Protein AF-A0A969INJ5-F1 (afdb_monomer)

Structure (mmCIF, N/CA/C/O backbone):
data_AF-A0A969INJ5-F1
#
_entry.id   AF-A0A969INJ5-F1
#
loop_
_atom_site.group_PDB
_atom_site.id
_atom_site.type_symbol
_atom_site.label_atom_id
_atom_site.label_alt_id
_atom_site.label_comp_id
_atom_site.label_asym_id
_atom_site.label_entity_id
_atom_site.label_seq_id
_atom_site.pdbx_PDB_ins_code
_atom_site.Cartn_x
_atom_site.Cartn_y
_atom_site.Cartn_z
_atom_site.occupancy
_atom_site.B_iso_or_equiv
_atom_site.auth_seq_id
_atom_site.auth_comp_id
_atom_site.auth_asym_id
_atom_site.auth_atom_id
_atom_site.pdbx_PDB_model_num
ATOM 1 N N . MET A 1 1 ? 16.357 8.071 -18.087 1.00 62.59 1 MET A N 1
ATOM 2 C CA . MET A 1 1 ? 16.286 7.762 -16.648 1.00 62.59 1 MET A CA 1
ATOM 3 C C . MET A 1 1 ? 17.718 7.579 -16.197 1.00 62.59 1 MET A C 1
ATOM 5 O O . MET A 1 1 ? 18.411 6.786 -16.820 1.00 62.59 1 MET A O 1
ATOM 9 N N . ASP A 1 2 ? 18.199 8.395 -15.266 1.00 72.38 2 ASP A N 1
ATOM 10 C CA . ASP A 1 2 ? 19.567 8.291 -14.746 1.00 72.38 2 ASP A CA 1
ATOM 11 C C . ASP A 1 2 ? 19.551 7.709 -13.320 1.00 72.38 2 ASP A C 1
ATOM 13 O O . ASP A 1 2 ? 18.485 7.563 -12.711 1.00 72.38 2 ASP A O 1
ATOM 17 N N . VAL A 1 3 ? 20.727 7.379 -12.783 1.00 74.56 3 VAL A N 1
ATOM 18 C CA . VAL A 1 3 ? 20.877 6.766 -11.450 1.00 74.56 3 VAL A CA 1
ATOM 19 C C . VAL A 1 3 ? 20.280 7.650 -10.344 1.00 74.56 3 VAL A C 1
ATOM 21 O O . VAL A 1 3 ? 19.688 7.147 -9.390 1.00 74.56 3 VAL A O 1
ATOM 24 N N . SER A 1 4 ? 20.347 8.972 -10.507 1.00 77.75 4 SER A N 1
ATOM 25 C CA . SER A 1 4 ? 19.752 9.957 -9.598 1.00 77.75 4 SER A CA 1
ATOM 26 C C . SER A 1 4 ? 18.228 9.810 -9.513 1.00 77.75 4 SER A C 1
ATOM 28 O O . SER A 1 4 ? 17.653 9.820 -8.424 1.00 77.75 4 SER A O 1
ATOM 30 N N . SER A 1 5 ? 17.566 9.627 -10.661 1.00 82.19 5 SER A N 1
ATOM 31 C CA . SER A 1 5 ? 16.111 9.424 -10.734 1.00 82.19 5 SER A CA 1
ATOM 32 C C . SER A 1 5 ? 15.647 8.072 -10.175 1.00 82.19 5 SER A C 1
ATOM 34 O O . SER A 1 5 ? 14.541 7.967 -9.649 1.00 82.19 5 SER A O 1
ATOM 36 N N . LEU A 1 6 ? 16.501 7.045 -10.231 1.00 82.31 6 LEU A N 1
ATOM 37 C CA . LEU A 1 6 ? 16.249 5.748 -9.596 1.00 82.31 6 LEU A CA 1
ATOM 38 C C . LEU A 1 6 ? 16.314 5.866 -8.065 1.00 82.31 6 LEU A C 1
ATOM 40 O O . LEU A 1 6 ? 15.438 5.360 -7.361 1.00 82.31 6 LEU A O 1
ATOM 44 N N . GLY A 1 7 ? 17.295 6.612 -7.546 1.00 84.88 7 GLY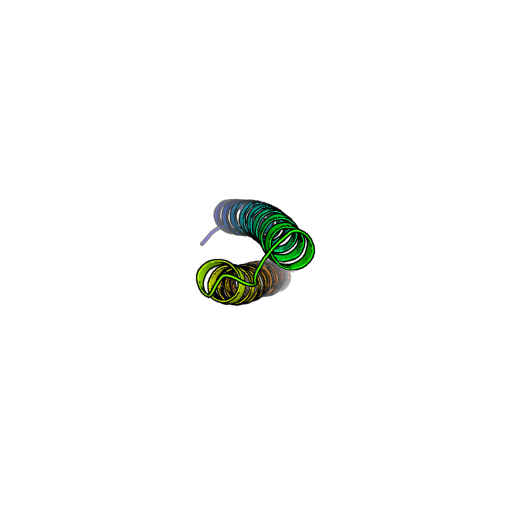 A N 1
ATOM 45 C CA . GLY A 1 7 ? 17.421 6.889 -6.113 1.00 84.88 7 GLY A CA 1
ATOM 46 C C . GLY A 1 7 ? 16.218 7.639 -5.527 1.00 84.88 7 GLY A C 1
ATOM 47 O O . GLY A 1 7 ? 15.728 7.278 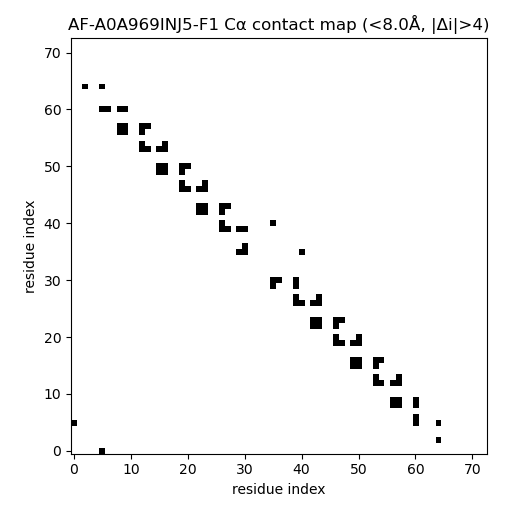-4.457 1.00 84.88 7 GLY A O 1
ATOM 48 N N . SER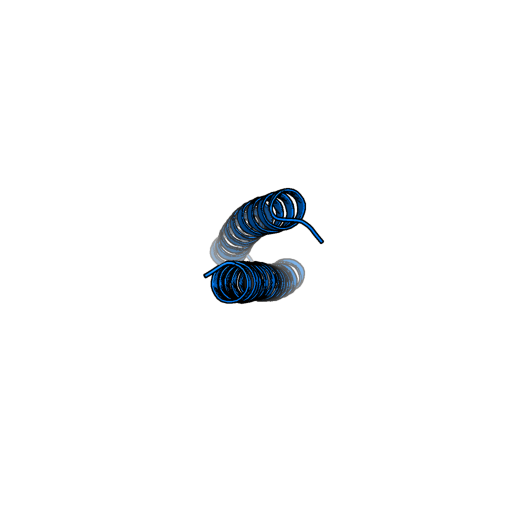 A 1 8 ? 15.682 8.638 -6.237 1.00 90.44 8 SER A N 1
ATOM 49 C CA . SER A 1 8 ? 14.499 9.383 -5.775 1.00 90.44 8 SER A CA 1
ATOM 50 C C . SER A 1 8 ? 13.212 8.547 -5.799 1.00 90.44 8 SER A C 1
ATOM 52 O O . SER A 1 8 ? 12.370 8.688 -4.905 1.00 90.44 8 SER A O 1
ATOM 54 N N . ALA A 1 9 ? 13.074 7.635 -6.766 1.00 90.19 9 ALA A N 1
ATOM 55 C CA . ALA A 1 9 ? 11.972 6.678 -6.818 1.00 90.19 9 ALA A CA 1
ATOM 56 C C . ALA A 1 9 ? 12.036 5.672 -5.657 1.00 90.19 9 ALA A C 1
ATOM 58 O O . ALA A 1 9 ? 11.021 5.429 -5.004 1.00 90.19 9 ALA A O 1
ATOM 59 N N . ALA A 1 10 ? 13.226 5.141 -5.346 1.00 91.44 10 ALA A N 1
ATOM 60 C CA . ALA A 1 10 ? 13.419 4.263 -4.191 1.00 91.44 10 ALA A CA 1
ATOM 61 C C . ALA A 1 10 ? 13.098 4.970 -2.868 1.00 91.44 10 ALA A C 1
ATOM 63 O O . ALA A 1 10 ? 12.378 4.420 -2.037 1.00 91.44 10 ALA A O 1
ATOM 64 N N . GLN A 1 11 ? 13.572 6.205 -2.691 1.00 94.06 11 GLN A N 1
ATOM 65 C CA . GLN A 1 11 ? 13.289 6.994 -1.492 1.00 94.06 11 GLN A CA 1
ATOM 66 C C . GLN A 1 11 ? 11.784 7.236 -1.313 1.00 94.06 11 GLN A C 1
ATOM 68 O O . GLN A 1 11 ? 11.238 7.005 -0.234 1.00 94.06 11 GLN A O 1
ATOM 73 N N . SER A 1 12 ? 11.101 7.632 -2.390 1.00 94.44 12 SER A N 1
ATOM 74 C CA . SER A 1 12 ? 9.649 7.847 -2.376 1.00 94.44 12 SER A CA 1
ATOM 75 C C . SER A 1 12 ? 8.891 6.561 -2.035 1.00 94.44 12 SER A C 1
ATOM 77 O O . SER A 1 12 ? 7.933 6.592 -1.263 1.00 94.44 12 SER A O 1
ATOM 79 N N . ALA A 1 13 ? 9.347 5.420 -2.559 1.00 93.62 13 ALA A N 1
ATOM 80 C CA . ALA A 1 13 ? 8.760 4.124 -2.249 1.00 93.62 13 ALA A CA 1
ATOM 81 C C . ALA A 1 13 ? 8.960 3.730 -0.775 1.00 93.62 13 ALA A C 1
ATOM 83 O O . ALA A 1 13 ? 8.020 3.262 -0.137 1.00 93.62 13 ALA A O 1
ATOM 84 N N . ILE A 1 14 ? 10.143 3.973 -0.198 1.00 95.69 14 ILE A N 1
ATOM 85 C CA . ILE A 1 14 ? 10.417 3.729 1.230 1.00 95.69 14 ILE A CA 1
ATOM 86 C C . ILE A 1 14 ? 9.501 4.578 2.119 1.00 95.69 14 ILE A C 1
ATOM 88 O O . ILE A 1 14 ? 8.951 4.079 3.101 1.00 95.69 14 ILE A O 1
ATOM 92 N N . GLU A 1 15 ? 9.302 5.852 1.783 1.00 96.00 15 GLU A N 1
ATOM 93 C CA . GLU A 1 15 ? 8.359 6.715 2.502 1.00 96.00 15 GLU A CA 1
ATOM 94 C C . GLU A 1 15 ? 6.913 6.225 2.369 1.00 96.00 15 GLU A C 1
ATOM 96 O O . GLU A 1 15 ? 6.164 6.233 3.348 1.00 96.00 15 GLU A O 1
ATOM 101 N N . GLY A 1 16 ? 6.529 5.746 1.184 1.00 93.94 16 GLY A N 1
ATOM 102 C CA . GLY A 1 16 ? 5.231 5.121 0.951 1.00 93.94 16 GLY A CA 1
ATOM 103 C C . GLY A 1 16 ? 5.003 3.874 1.811 1.00 93.94 16 GLY A C 1
ATOM 1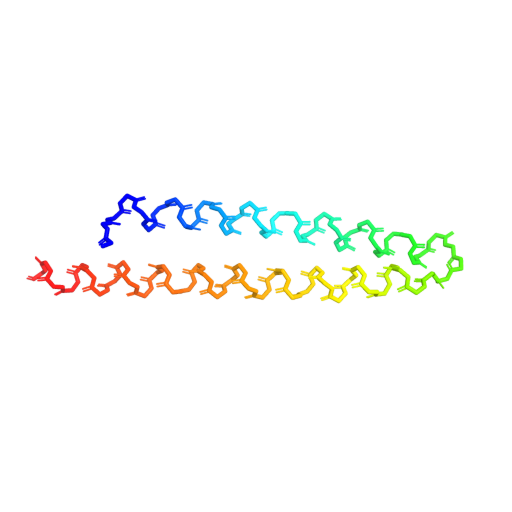04 O O . GLY A 1 16 ? 3.925 3.729 2.387 1.00 93.94 16 GLY A O 1
ATOM 105 N N . LEU A 1 17 ? 6.023 3.022 1.975 1.00 95.81 17 LEU A N 1
ATOM 106 C CA . LEU A 1 17 ? 5.957 1.846 2.853 1.00 95.81 17 LEU A CA 1
ATOM 107 C C . LEU A 1 17 ? 5.728 2.231 4.317 1.00 95.81 17 LEU A C 1
ATOM 109 O O . LEU A 1 17 ? 4.862 1.645 4.960 1.00 95.81 17 LEU A O 1
ATOM 113 N N . LYS A 1 18 ? 6.441 3.245 4.823 1.00 95.88 18 LYS A N 1
ATOM 114 C CA . LYS A 1 18 ? 6.258 3.736 6.201 1.00 95.88 18 LYS A CA 1
ATOM 115 C C . LYS A 1 18 ? 4.841 4.254 6.440 1.00 95.88 18 LYS A C 1
ATOM 117 O O . LYS A 1 18 ? 4.222 3.929 7.445 1.00 95.88 18 LYS A O 1
ATOM 122 N N . ARG A 1 19 ? 4.287 5.010 5.486 1.00 94.56 19 ARG A N 1
ATOM 123 C CA . ARG A 1 19 ? 2.896 5.488 5.578 1.00 94.56 19 ARG A CA 1
ATOM 124 C C . ARG A 1 19 ? 1.889 4.339 5.533 1.00 94.56 19 ARG A C 1
ATOM 126 O O . ARG A 1 19 ? 0.879 4.388 6.227 1.00 94.56 19 ARG A O 1
ATOM 133 N N . ALA A 1 20 ? 2.133 3.321 4.707 1.00 94.31 20 ALA A N 1
ATOM 134 C CA . ALA A 1 20 ? 1.279 2.137 4.644 1.00 94.31 20 ALA A CA 1
ATOM 135 C C . ALA A 1 20 ? 1.302 1.352 5.968 1.00 94.31 20 ALA A C 1
ATOM 137 O O . ALA A 1 20 ? 0.257 0.893 6.429 1.00 94.31 20 ALA A O 1
ATOM 138 N N . GLU A 1 21 ? 2.467 1.246 6.606 1.00 94.38 21 GLU A N 1
ATOM 139 C CA . GLU A 1 21 ? 2.619 0.656 7.938 1.00 94.38 21 GLU A CA 1
ATOM 140 C C . GLU A 1 21 ? 1.829 1.440 8.997 1.00 94.38 21 GLU A C 1
ATOM 142 O O . GLU A 1 21 ? 0.999 0.853 9.690 1.00 94.38 21 GLU A O 1
ATOM 147 N N . GLU A 1 22 ? 1.994 2.765 9.062 1.00 95.44 22 GLU A N 1
ATOM 148 C CA . GLU A 1 22 ? 1.246 3.625 9.993 1.00 95.44 22 GLU A CA 1
ATOM 149 C C . GLU A 1 22 ? -0.272 3.488 9.819 1.00 95.44 22 GLU A C 1
ATOM 151 O O . GLU A 1 22 ? -0.989 3.268 10.796 1.00 95.44 22 GLU A O 1
ATOM 156 N N . LYS A 1 23 ? -0.772 3.540 8.575 1.00 92.69 23 LYS A N 1
ATOM 157 C CA . LYS A 1 23 ? -2.203 3.347 8.280 1.00 92.69 23 LYS A CA 1
ATOM 158 C C . LYS A 1 23 ? -2.700 1.969 8.713 1.00 92.69 23 LYS A C 1
ATOM 160 O O . LYS A 1 23 ? -3.817 1.852 9.208 1.00 92.69 23 LYS A O 1
ATOM 165 N N . THR A 1 24 ? -1.887 0.931 8.515 1.00 93.81 24 THR A N 1
ATOM 166 C CA . THR A 1 24 ? -2.232 -0.440 8.915 1.00 93.81 24 THR A CA 1
ATOM 167 C C . THR A 1 24 ? -2.366 -0.538 10.429 1.00 93.81 24 THR A C 1
ATOM 169 O O . THR A 1 24 ? -3.355 -1.083 10.914 1.00 93.81 24 THR A O 1
ATOM 172 N N . LEU A 1 25 ? -1.404 0.017 11.173 1.00 94.12 25 LEU A N 1
ATOM 173 C CA . LEU A 1 25 ? -1.423 0.028 12.635 1.00 94.12 25 LEU A CA 1
ATOM 174 C C . LEU A 1 25 ? -2.629 0.799 13.171 1.00 94.12 25 LEU A C 1
ATOM 176 O O . LEU A 1 25 ? -3.341 0.288 14.031 1.00 94.12 25 LEU A O 1
ATOM 180 N N . GLN A 1 26 ? -2.897 1.982 12.618 1.00 92.44 26 GLN A N 1
ATOM 181 C CA . GLN A 1 26 ? -4.031 2.804 13.027 1.00 92.44 26 GLN A CA 1
ATOM 182 C C . GLN A 1 26 ? -5.368 2.098 12.772 1.00 92.44 26 GLN A C 1
ATOM 184 O O . GLN A 1 26 ? -6.197 2.004 13.673 1.00 92.44 26 GLN A O 1
ATOM 189 N N . ALA A 1 27 ? -5.569 1.545 11.573 1.00 90.38 27 ALA A N 1
ATOM 190 C CA . ALA A 1 27 ? -6.802 0.837 11.243 1.00 90.38 27 ALA A CA 1
ATOM 191 C C . ALA A 1 27 ? -6.972 -0.447 12.075 1.00 90.38 27 ALA A C 1
ATOM 193 O O . ALA A 1 27 ? -8.071 -0.743 12.539 1.00 90.38 27 ALA A O 1
ATOM 194 N N . ALA A 1 28 ? -5.890 -1.194 12.322 1.00 89.31 28 ALA A N 1
ATOM 195 C CA . ALA A 1 28 ? -5.922 -2.372 13.188 1.00 89.31 28 ALA A CA 1
ATOM 196 C C . ALA A 1 28 ? -6.282 -2.012 14.637 1.00 89.31 28 ALA A C 1
ATOM 198 O O . ALA A 1 28 ? -7.062 -2.726 15.268 1.00 89.31 28 ALA A O 1
ATOM 199 N N . GLN A 1 29 ? -5.751 -0.899 15.148 1.00 91.62 29 GLN A N 1
ATOM 200 C CA . GLN A 1 29 ? -6.065 -0.406 16.484 1.00 91.62 29 GLN A CA 1
ATOM 201 C C . GLN A 1 29 ? -7.533 0.024 16.590 1.00 91.62 29 GLN A C 1
ATOM 203 O O . GLN A 1 29 ? -8.228 -0.436 17.492 1.00 91.62 29 GLN A O 1
ATOM 208 N N . ASN A 1 30 ? -8.043 0.788 15.620 1.00 89.06 30 ASN A N 1
ATOM 209 C CA . ASN A 1 30 ? -9.454 1.183 15.569 1.00 89.06 30 ASN A CA 1
ATOM 210 C C . ASN A 1 30 ? -10.401 -0.031 15.557 1.00 89.06 30 ASN A C 1
ATOM 212 O O . ASN A 1 30 ? -11.410 -0.046 16.261 1.00 89.06 30 ASN A O 1
ATOM 216 N N . ILE A 1 31 ? -10.053 -1.075 14.794 1.00 88.25 31 ILE A N 1
ATOM 217 C CA . ILE A 1 31 ? -10.815 -2.333 14.729 1.00 88.25 31 ILE A CA 1
ATOM 218 C C . ILE A 1 31 ? -10.790 -3.081 16.067 1.00 88.25 31 ILE A C 1
ATOM 220 O O . ILE A 1 31 ? -11.779 -3.717 16.427 1.00 88.25 31 ILE A O 1
ATOM 224 N N . ALA A 1 32 ? -9.672 -3.038 16.792 1.00 87.75 32 ALA A N 1
ATOM 225 C CA . ALA A 1 32 ? -9.531 -3.706 18.082 1.00 87.75 32 ALA A CA 1
ATOM 226 C C . ALA A 1 32 ? -10.238 -2.959 19.228 1.00 87.75 32 ALA A C 1
ATOM 228 O O . ALA A 1 32 ? -10.711 -3.596 20.169 1.00 87.75 32 ALA A O 1
ATOM 229 N N . GLU A 1 33 ? -10.300 -1.626 19.168 1.00 86.00 33 GLU A N 1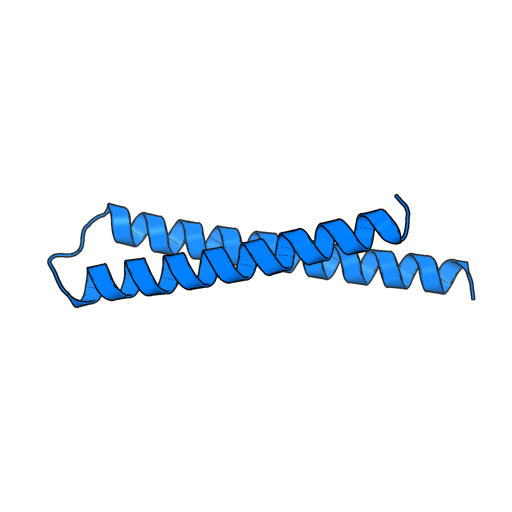
ATOM 230 C CA . GLU A 1 33 ? -10.795 -0.766 20.251 1.00 86.00 33 GLU A CA 1
ATOM 231 C C . GLU A 1 33 ? -12.311 -0.501 20.214 1.00 86.00 33 GLU A C 1
ATOM 233 O O . GLU A 1 33 ? -12.867 -0.011 21.200 1.00 86.00 33 GLU A O 1
ATOM 238 N N . GLY A 1 34 ? -13.012 -0.825 19.123 1.00 76.50 34 GLY A N 1
ATOM 239 C CA . GLY A 1 34 ? -14.416 -0.441 18.969 1.00 76.50 34 GLY A CA 1
ATOM 240 C C . GLY A 1 34 ? -15.234 -1.297 18.001 1.00 76.50 34 GLY A C 1
ATOM 241 O O . GLY A 1 34 ? -14.765 -2.319 17.498 1.00 76.50 34 GLY A O 1
ATOM 242 N N . PRO A 1 35 ? -16.502 -0.912 17.746 1.00 81.50 35 PRO A N 1
ATOM 243 C CA . PRO A 1 35 ? -17.284 -1.539 16.693 1.00 81.50 35 PRO A CA 1
ATOM 244 C C . PRO A 1 35 ? -16.571 -1.334 15.356 1.00 81.50 35 PRO A C 1
ATOM 246 O O . PRO A 1 35 ? -16.163 -0.225 15.022 1.00 81.50 35 PRO A O 1
ATOM 249 N N . VAL A 1 36 ? -16.428 -2.418 14.598 1.00 82.88 36 VAL A N 1
ATOM 250 C CA . VAL A 1 36 ? -15.712 -2.414 13.322 1.00 82.88 36 VAL A CA 1
ATOM 251 C C . VAL A 1 36 ? -16.378 -1.439 12.353 1.00 82.88 36 VAL A C 1
ATOM 253 O O . VAL A 1 36 ? -17.488 -1.696 11.879 1.00 82.88 36 VAL A O 1
ATOM 256 N N . ASN A 1 37 ? -15.693 -0.340 12.027 1.00 89.06 37 ASN A N 1
ATOM 257 C CA . ASN A 1 37 ? -16.159 0.580 11.000 1.00 89.06 37 ASN A CA 1
ATOM 258 C C . ASN A 1 37 ? -15.721 0.066 9.621 1.00 89.06 37 ASN A C 1
ATOM 260 O O . ASN A 1 37 ? -14.561 -0.315 9.438 1.00 89.06 37 ASN A O 1
ATOM 264 N N . PRO A 1 38 ? -16.604 0.090 8.607 1.00 88.62 38 PRO A N 1
ATOM 265 C CA . PRO A 1 38 ? -16.234 -0.269 7.238 1.00 88.62 38 PRO A CA 1
ATOM 266 C C . PRO A 1 38 ? -15.051 0.547 6.694 1.00 88.62 38 PRO A C 1
ATOM 268 O O . PRO A 1 38 ? -14.266 0.040 5.894 1.00 88.62 38 PRO A O 1
ATOM 271 N N . GLU A 1 39 ? -14.900 1.792 7.154 1.00 90.12 39 GLU A N 1
ATOM 272 C CA . GLU A 1 39 ? -13.786 2.675 6.796 1.00 90.12 39 GLU A CA 1
ATOM 273 C C . GLU A 1 39 ? -12.426 2.108 7.222 1.00 90.12 39 GLU A C 1
ATOM 275 O O . GLU A 1 39 ? -11.465 2.209 6.459 1.00 90.12 39 GLU A O 1
ATOM 280 N N . ASP A 1 40 ? -12.338 1.443 8.377 1.00 89.81 40 ASP A N 1
ATOM 281 C CA . ASP A 1 40 ? -11.091 0.841 8.860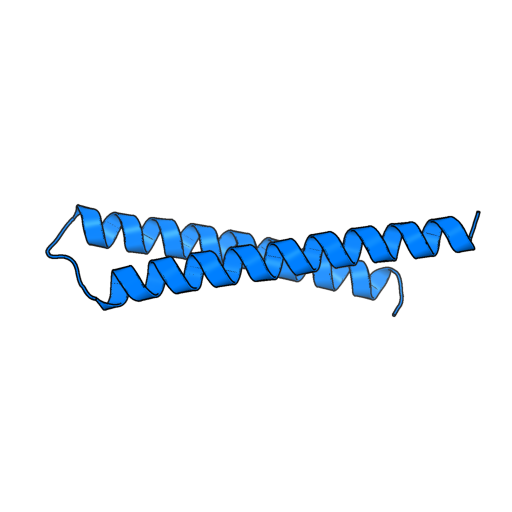 1.00 89.81 40 ASP A CA 1
ATOM 282 C C . ASP A 1 40 ? -10.713 -0.404 8.035 1.00 89.81 40 ASP A C 1
ATOM 284 O O . ASP A 1 40 ? -9.543 -0.617 7.711 1.00 89.81 40 ASP A O 1
ATOM 288 N N . ILE A 1 41 ? -11.702 -1.193 7.597 1.00 89.06 41 ILE A N 1
ATOM 289 C CA . ILE A 1 41 ? -11.481 -2.348 6.703 1.00 89.06 41 ILE A CA 1
ATOM 290 C C . ILE A 1 41 ? -10.969 -1.885 5.332 1.00 89.06 41 ILE A C 1
ATOM 292 O O . ILE A 1 41 ? -10.030 -2.464 4.770 1.00 89.06 41 ILE A O 1
ATOM 296 N N . ILE A 1 42 ? -11.584 -0.834 4.781 1.00 93.00 42 ILE A N 1
ATOM 297 C CA . ILE A 1 42 ? -11.138 -0.230 3.522 1.00 93.00 42 ILE A CA 1
ATOM 298 C C . ILE A 1 42 ? -9.732 0.346 3.701 1.00 93.00 42 ILE A C 1
ATOM 300 O O . ILE A 1 42 ? -8.876 0.120 2.849 1.00 93.00 42 ILE A O 1
ATOM 304 N N . SER A 1 43 ? -9.463 1.013 4.824 1.00 92.31 43 SER A N 1
ATOM 305 C CA . SER A 1 43 ? -8.149 1.581 5.137 1.00 92.31 43 SER A CA 1
ATOM 306 C C . SER A 1 43 ? -7.057 0.514 5.216 1.00 92.31 43 SER A C 1
ATOM 308 O O . SER A 1 43 ? -6.002 0.700 4.612 1.00 92.31 43 SER A O 1
ATOM 310 N N . LEU A 1 44 ? -7.317 -0.635 5.852 1.00 91.69 44 LEU A N 1
ATOM 311 C CA . LEU A 1 44 ? -6.407 -1.790 5.835 1.00 91.69 44 LEU A CA 1
ATOM 312 C C . LEU A 1 44 ? -6.142 -2.294 4.414 1.00 91.69 44 LEU A C 1
ATOM 314 O O . LEU A 1 44 ? -5.000 -2.565 4.041 1.00 91.69 44 LEU A O 1
ATOM 318 N N . SER A 1 45 ? -7.193 -2.407 3.602 1.00 94.25 45 SER A N 1
ATOM 319 C CA . SER A 1 45 ? -7.077 -2.894 2.223 1.00 94.25 45 SER A CA 1
ATOM 320 C C . SER A 1 45 ? -6.270 -1.929 1.349 1.00 94.25 45 SER A C 1
ATOM 322 O O . SER A 1 45 ? -5.417 -2.354 0.570 1.00 94.25 45 SER A O 1
ATOM 324 N N . LEU A 1 46 ? -6.499 -0.623 1.506 1.00 94.62 46 LEU A N 1
ATOM 325 C CA . LEU A 1 46 ? -5.732 0.422 0.832 1.00 94.62 46 LEU A CA 1
ATOM 326 C C . LEU A 1 46 ? -4.277 0.433 1.299 1.00 94.62 46 LEU A C 1
ATOM 328 O O . LEU A 1 46 ? -3.386 0.526 0.464 1.00 94.62 46 LEU A O 1
ATOM 332 N N . ALA A 1 47 ? -4.019 0.266 2.596 1.00 93.50 47 ALA A N 1
ATOM 333 C CA . ALA A 1 47 ? -2.663 0.168 3.121 1.00 93.50 47 ALA A CA 1
ATOM 334 C C . ALA A 1 47 ? -1.914 -1.054 2.555 1.00 93.50 47 ALA A C 1
ATOM 336 O O . ALA A 1 47 ? -0.750 -0.944 2.174 1.00 93.50 47 ALA A O 1
ATOM 337 N N . ALA A 1 48 ? -2.588 -2.197 2.399 1.00 92.44 48 ALA A N 1
ATOM 338 C CA . ALA A 1 48 ? -2.009 -3.376 1.755 1.00 92.44 48 ALA A CA 1
ATOM 339 C C . ALA A 1 48 ? -1.689 -3.140 0.265 1.00 92.44 48 ALA A C 1
ATOM 341 O O . ALA A 1 48 ? -0.650 -3.588 -0.233 1.00 92.44 48 ALA A O 1
ATOM 342 N N . LEU A 1 49 ? -2.557 -2.420 -0.455 1.00 96.25 49 LEU A N 1
ATOM 343 C CA . LEU A 1 49 ? -2.312 -2.024 -1.844 1.00 96.25 49 LEU A CA 1
ATOM 344 C C . LEU A 1 49 ? -1.143 -1.038 -1.953 1.00 96.25 49 LEU A C 1
ATOM 346 O O . LEU A 1 49 ? -0.255 -1.257 -2.779 1.00 96.25 49 LEU A O 1
ATOM 350 N N . ASP A 1 50 ? -1.108 -0.016 -1.094 1.00 94.88 50 ASP A N 1
ATOM 351 C CA . ASP A 1 50 ? -0.020 0.963 -1.001 1.00 94.88 50 ASP A CA 1
ATOM 352 C C . ASP A 1 50 ? 1.314 0.248 -0.734 1.00 94.88 50 ASP A C 1
ATOM 354 O O . ASP A 1 50 ? 2.309 0.500 -1.417 1.00 94.88 50 ASP A O 1
ATOM 358 N N . PHE A 1 51 ? 1.341 -0.702 0.205 1.00 95.06 51 PHE A N 1
ATOM 359 C CA . PHE A 1 51 ? 2.530 -1.500 0.492 1.00 95.06 51 PHE A CA 1
ATOM 360 C C . PHE A 1 51 ? 3.003 -2.265 -0.749 1.00 95.06 51 PHE A C 1
ATOM 362 O O . PHE A 1 51 ? 4.156 -2.142 -1.168 1.00 95.06 51 PHE A O 1
ATOM 369 N N . LYS A 1 52 ? 2.099 -3.014 -1.392 1.00 96.25 52 LYS A N 1
ATOM 370 C CA . LYS A 1 52 ? 2.424 -3.816 -2.579 1.00 96.25 52 LYS A CA 1
ATOM 371 C C . LYS A 1 52 ? 2.932 -2.955 -3.738 1.00 96.25 52 LYS A C 1
ATOM 373 O O . LYS A 1 52 ? 3.877 -3.355 -4.418 1.00 96.25 52 LYS A O 1
ATOM 378 N N . ALA A 1 53 ? 2.327 -1.790 -3.958 1.00 96.81 53 ALA A N 1
ATOM 379 C CA . ALA A 1 53 ? 2.741 -0.859 -5.000 1.00 96.81 53 ALA A CA 1
ATOM 380 C C . ALA A 1 53 ? 4.162 -0.334 -4.750 1.00 96.81 53 ALA A C 1
ATOM 382 O O . ALA A 1 53 ? 5.004 -0.391 -5.645 1.00 96.81 53 ALA A O 1
ATOM 383 N N . ASN A 1 54 ? 4.462 0.100 -3.524 1.00 96.00 54 ASN A N 1
ATOM 384 C CA . ASN A 1 54 ? 5.788 0.614 -3.183 1.00 96.00 54 ASN A CA 1
ATOM 385 C C . ASN A 1 54 ? 6.874 -0.477 -3.230 1.00 96.00 54 ASN A C 1
ATOM 387 O O . ASN A 1 54 ? 7.974 -0.223 -3.721 1.00 96.00 54 ASN A O 1
ATOM 391 N N . VAL A 1 55 ? 6.568 -1.717 -2.823 1.00 96.75 55 VAL A N 1
ATOM 392 C CA . VAL A 1 55 ? 7.488 -2.858 -3.010 1.00 96.75 55 VAL A CA 1
ATOM 393 C C . VAL A 1 55 ? 7.772 -3.108 -4.494 1.00 96.75 55 VAL A C 1
ATOM 395 O O . VAL A 1 55 ? 8.919 -3.354 -4.867 1.00 96.75 55 VAL A O 1
ATOM 398 N N . ALA A 1 56 ? 6.754 -3.031 -5.357 1.00 96.50 56 ALA A N 1
ATOM 399 C CA . ALA A 1 56 ? 6.941 -3.205 -6.796 1.00 96.50 56 ALA A CA 1
ATOM 400 C C . ALA A 1 56 ? 7.843 -2.114 -7.395 1.00 96.50 56 ALA A C 1
ATOM 402 O O . ALA A 1 56 ? 8.698 -2.427 -8.225 1.00 96.50 56 ALA A O 1
ATOM 403 N N . VAL A 1 57 ? 7.707 -0.864 -6.936 1.00 95.38 57 VAL A N 1
ATOM 404 C CA . VAL A 1 57 ? 8.608 0.232 -7.325 1.00 95.38 57 VAL A CA 1
ATOM 405 C C . VAL A 1 57 ? 10.043 -0.079 -6.907 1.00 95.38 57 VAL A C 1
ATOM 407 O O . VAL A 1 57 ? 10.930 -0.017 -7.750 1.00 95.38 57 VAL A O 1
ATOM 410 N N . LEU A 1 58 ? 10.281 -0.485 -5.654 1.00 95.25 58 LEU A N 1
ATOM 411 C CA . LEU A 1 58 ? 11.629 -0.835 -5.187 1.00 95.25 58 LEU A CA 1
ATOM 412 C C . LEU A 1 58 ? 12.258 -1.960 -6.006 1.00 95.25 58 LEU A C 1
ATOM 414 O O . LEU A 1 58 ? 13.409 -1.844 -6.420 1.00 95.25 58 LEU A O 1
ATOM 418 N N . LYS A 1 59 ? 11.494 -3.020 -6.283 1.00 94.81 59 LYS A N 1
ATOM 419 C CA . LYS A 1 59 ? 11.967 -4.137 -7.103 1.00 94.81 59 LYS A CA 1
ATOM 420 C C . LYS A 1 59 ? 12.325 -3.684 -8.519 1.00 94.81 59 LYS A C 1
ATOM 422 O O . LYS A 1 59 ? 13.391 -4.025 -9.017 1.00 94.81 59 LYS A O 1
ATOM 427 N N . SER A 1 60 ? 11.465 -2.881 -9.143 1.00 95.31 60 SER A N 1
ATOM 428 C CA . SER A 1 60 ? 11.734 -2.322 -10.470 1.00 95.31 60 SER A CA 1
ATOM 429 C C . SER A 1 60 ? 12.977 -1.429 -10.468 1.00 95.31 60 SER A C 1
ATOM 431 O O . SER A 1 60 ? 13.752 -1.453 -11.420 1.00 95.31 60 SER A O 1
ATOM 433 N N . THR A 1 61 ? 13.180 -0.630 -9.419 1.00 92.88 61 THR A N 1
ATOM 434 C CA . THR A 1 61 ? 14.364 0.227 -9.289 1.00 92.88 61 THR A CA 1
ATOM 435 C C . THR A 1 61 ? 15.647 -0.595 -9.157 1.00 92.88 61 THR A C 1
ATOM 437 O O . THR A 1 61 ? 16.654 -0.254 -9.780 1.00 92.88 61 THR A O 1
ATOM 440 N N . ASP A 1 62 ? 15.618 -1.685 -8.389 1.00 92.38 62 ASP A N 1
ATOM 441 C CA . ASP A 1 62 ? 16.751 -2.606 -8.236 1.00 92.38 62 ASP A CA 1
ATOM 442 C C . ASP A 1 62 ? 17.099 -3.301 -9.562 1.00 92.38 62 ASP A C 1
ATOM 444 O O . ASP A 1 62 ? 18.246 -3.260 -10.013 1.00 92.38 62 ASP A O 1
ATOM 448 N N . GLU A 1 63 ? 16.091 -3.837 -10.260 1.00 94.69 63 GLU A N 1
ATOM 449 C CA . GLU A 1 63 ? 16.253 -4.468 -11.576 1.00 94.69 63 GLU A CA 1
ATOM 450 C C . GLU A 1 63 ? 16.857 -3.501 -12.608 1.00 94.69 63 GLU A C 1
ATOM 452 O O . GLU A 1 63 ? 17.772 -3.865 -13.350 1.00 94.69 63 GLU A O 1
ATOM 457 N N . GLN A 1 64 ? 16.396 -2.248 -12.630 1.00 92.06 64 GLN A N 1
ATOM 458 C CA . GLN A 1 64 ? 16.935 -1.224 -13.527 1.00 92.06 64 GLN A CA 1
ATOM 459 C C . GLN A 1 64 ? 18.360 -0.814 -13.156 1.00 92.06 64 GLN A C 1
ATOM 461 O O . GLN A 1 64 ? 19.197 -0.646 -14.040 1.00 92.06 64 GLN A O 1
ATOM 466 N N . THR A 1 65 ? 18.663 -0.700 -11.862 1.00 91.00 65 THR A N 1
ATOM 467 C CA . THR A 1 65 ? 20.022 -0.399 -11.392 1.00 91.00 65 THR A CA 1
ATOM 468 C C . THR A 1 65 ? 20.991 -1.496 -11.817 1.00 91.00 65 THR A C 1
ATOM 470 O O . THR A 1 65 ? 22.048 -1.201 -12.373 1.00 91.00 65 THR A O 1
ATOM 473 N N . LYS A 1 66 ? 20.605 -2.763 -11.640 1.00 92.50 66 LYS A N 1
ATOM 474 C CA . LYS A 1 66 ? 21.394 -3.908 -12.096 1.00 92.50 66 LYS A CA 1
ATOM 475 C C . LYS A 1 66 ? 21.606 -3.889 -13.609 1.00 92.50 66 LYS A C 1
ATOM 477 O O . LYS A 1 66 ? 22.738 -4.014 -14.058 1.00 92.50 66 LYS A O 1
ATOM 4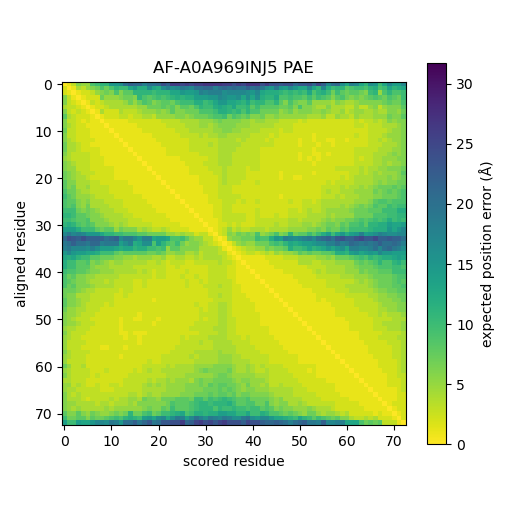82 N N . SER A 1 67 ? 20.547 -3.657 -14.386 1.00 92.69 67 SER A N 1
ATOM 483 C CA . SER A 1 67 ? 20.659 -3.569 -15.845 1.00 92.69 67 SER A CA 1
ATOM 484 C C . SER A 1 67 ? 21.617 -2.464 -16.299 1.00 92.69 67 SER A C 1
ATOM 486 O O . SER A 1 67 ? 22.298 -2.641 -17.305 1.00 92.69 67 SER A O 1
ATOM 488 N N . LEU A 1 68 ? 21.671 -1.329 -15.596 1.00 89.06 68 LEU A N 1
ATOM 489 C CA . LEU A 1 68 ? 22.614 -0.252 -15.906 1.00 89.06 68 LEU A CA 1
ATOM 490 C C . LEU A 1 68 ? 24.055 -0.636 -15.557 1.00 89.06 68 LEU A C 1
ATOM 492 O O . LEU A 1 68 ? 24.959 -0.334 -16.331 1.00 89.06 68 LEU A O 1
ATOM 496 N N . LEU A 1 69 ? 24.272 -1.309 -14.423 1.00 90.12 69 LEU A N 1
ATOM 497 C CA . LEU A 1 69 ? 25.593 -1.813 -14.040 1.00 90.12 69 LEU A CA 1
ATOM 498 C C . LEU A 1 69 ? 26.115 -2.841 -15.050 1.00 90.12 69 LEU A C 1
ATOM 500 O O . LEU A 1 69 ? 27.270 -2.748 -15.451 1.00 90.12 69 LEU A O 1
ATOM 504 N N . ASP A 1 70 ? 25.256 -3.751 -15.510 1.00 93.81 70 ASP A N 1
ATOM 505 C CA . ASP A 1 70 ? 25.611 -4.782 -16.491 1.00 93.81 70 ASP A CA 1
ATOM 506 C C . ASP A 1 70 ? 25.985 -4.193 -17.869 1.00 93.81 70 ASP A C 1
ATOM 508 O O . ASP A 1 70 ? 26.786 -4.783 -18.582 1.00 93.81 70 ASP A O 1
ATOM 512 N N . ILE A 1 71 ? 25.437 -3.031 -18.257 1.00 92.06 71 ILE A N 1
ATOM 513 C CA . ILE A 1 71 ? 25.814 -2.326 -19.504 1.00 92.06 71 ILE A CA 1
ATOM 514 C C . ILE A 1 71 ? 27.190 -1.653 -19.385 1.00 92.06 71 ILE A C 1
ATOM 516 O O . ILE A 1 71 ? 27.875 -1.460 -20.388 1.00 92.06 71 ILE A O 1
ATOM 520 N N . MET A 1 72 ? 27.560 -1.233 -18.175 1.00 82.44 72 MET A N 1
ATOM 521 C CA . MET A 1 72 ? 28.794 -0.488 -17.909 1.00 82.44 72 MET A CA 1
ATOM 522 C C . MET A 1 72 ? 29.998 -1.394 -17.607 1.00 82.44 72 MET A C 1
ATOM 524 O O . MET A 1 72 ? 31.123 -0.892 -17.586 1.00 82.44 72 MET A O 1
ATOM 528 N N . ALA A 1 73 ? 29.755 -2.677 -17.326 1.00 73.25 73 ALA A N 1
ATOM 529 C CA . ALA A 1 73 ? 30.761 -3.707 -17.061 1.00 73.25 73 ALA A CA 1
ATOM 530 C C . ALA A 1 73 ? 31.341 -4.295 -18.358 1.00 73.25 73 ALA A C 1
ATOM 532 O O . ALA A 1 73 ? 32.558 -4.593 -18.353 1.00 73.25 73 ALA A O 1
#

Secondary structure (DSSP, 8-state):
--HHHHHHHHHHHHHHHHHHHHHHHHHHHHHHHSS--HHHHHHHHHHHHHHHHHHHHHHHHHHHHHHHHHHH-

Foldseek 3Di:
DDLVVLVVLLVVLVVLLVVLVVLLVVLVVVVVPDPRDVVSVVSNVVSVVSNVVSVVSNVVSVVVVVVVVVVVD

Radius of gyration: 16.73 Å; Cα contacts (8 Å, |Δi|>4): 49; chains: 1; bounding box: 48×15×40 Å

Solvent-accessible surface area (backbone atoms only — not comparable to full-atom values): 3822 Å² total; per-residue (Å²): 137,54,75,69,59,42,53,53,52,41,52,51,22,53,54,41,35,53,52,18,50,53,43,34,53,53,25,54,48,51,46,73,75,46,81,74,50,73,66,36,58,50,41,36,53,49,18,53,48,44,32,53,51,22,51,51,49,39,51,51,42,51,55,51,51,50,54,53,51,65,73,75,105

Mean predicted aligned error: 4.84 Å

pLDDT: mean 90.41, std 6.57, range [62.59, 96.81]

Sequence (73 aa):
MDVSSLGSAAQSAIEGLKRAEEKTLQAAQNIAEGPVNPEDIISLSLAALDFKANVAVLKSTDEQTKSLLDIMA

Nearest PDB structures (foldseek):
  8tsh-assembly1_F  TM=7.797E-01  e=3.389E-01  Caldimonas thermodepolymerans
  3q84-assembly1_A  TM=7.726E-01  e=1.710E+00  Homo sapiens
  8hhl-assembly1_A  TM=5.599E-01  e=9.547E-01  Mycolicibacterium mucoge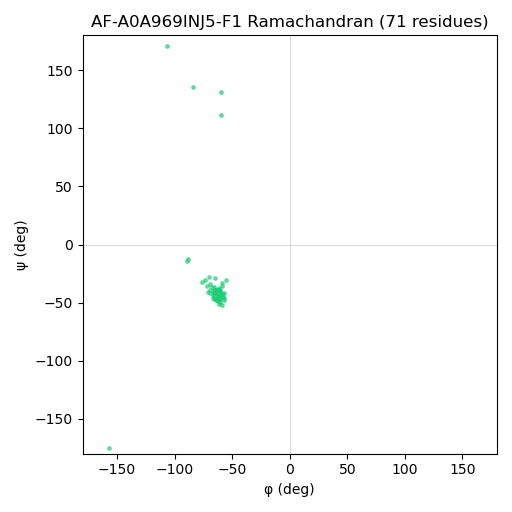nicum
  3q84-assembly2_H  TM=7.873E-01  e=4.231E+00  Homo sapiens
  3tul-assembly5_D  TM=5.221E-01  e=3.484E+00  Salmonella enterica subsp. enterica serovar Typhimurium

=== Feature glossary ===
Legend for the data blocks above and below:

— What the protein is —

The amino-acid sequence is the protein's primary structure: the linear order of residues from the N-terminus to the C-terminus, written in one-letter code. Everything else here — the 3D coordinates, the secondary structure, the domain annotations — is ultimately a consequence of this string.

Database cross-references. InterPro integrates a dozen domain/family signature databases into unified entries with residue-range hits. GO terms attach function/process/location labels with evidence codes. CATH codes position the fold in a four-level structural taxonomy. Organism is the NCBI-taxonomy species name.

— Where its atoms are —

The mmCIF block holds the 3D Cartesian coordinates of each backbone atom (N, Cα, C, O) in ångströms. mmCIF is the PDB's canonical archive format — a tagged-loop text representation of the atomic model.

The six renders are orthographic views along the three Cartesian axes in both directions. Representation (cartoon, sticks, or surface) and color scheme (sequence-rainbow or by-chain) vary across proteins so the training set covers all the common visualization conventions.

— Local backbone conformation —

Secondary structure is the local, repeating backbone conformation. DSSP classifies it into eight states by reading the hydrogen-bond network: three helix types (H, G, I), two β types (E, B), two non-regular types (T, S), and unstructured coil (-).

SS3 is a coarse helix/strand/coil call (letters a/b/c) made by the P-SEA algorithm from inter-Cα distances and dihedrals. It is less detailed than DSSP but needs only Cα positions.

Backbone dihedral angles. Every residue except chain termini has a φ (preceding-C → N → Cα → C) and a ψ (N → Cα → C → next-N). They are reported in degrees following the IUPAC sign convention. Secondary structure is essentially a statement about which (φ, ψ) basin each residue occupies.

— Global shape and packing —

The geometric summary reports three shape descriptors. Rg (radius of gyration) measures how spread out the Cα atoms are about their centre of mass; compact globular proteins have small Rg, elongated or unfolded ones large. Cα contacts (<8 Å, |i−j|>4) count long-range residue pairs in spatial proximity — high for tightly packed folds, near zero for rods or random coil. The bounding-box extents give the protein's footprint along x, y, z in Å.

Solvent accessibility: the surface area of each residue that a 1.4 Å water probe can touch, in Å². When only backbone atoms are present the absolute values are lower than full-atom SASA (side chains contribute most of the area) and are flagged as backbone-only.

Plot images: a contact map (which residues are close in 3D, as an N×N binary image), a Ramachandran scatter (backbone torsion angles, revealing secondary-structure composition at a glance), and — for AlphaFold structures — a PAE heatmap (pairwise prediction confidence).

— Structural neighborhood —

Foldseek's 3Di representatio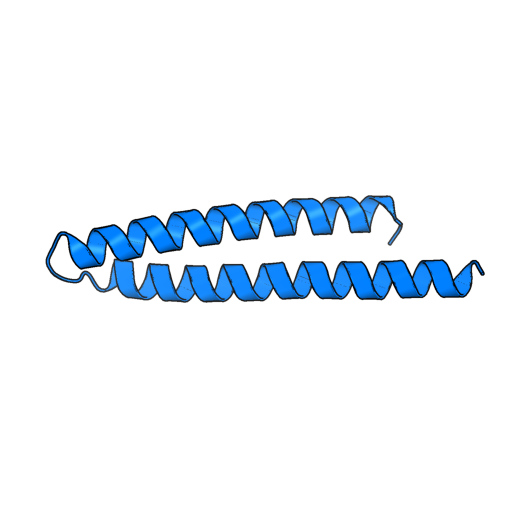n compresses backbone geometry into a per-residue letter drawn from a learned twenty-state alphabet. It captures the tertiary interaction pattern around each residue — which residues are packed against it in space, regardless of where they are in sequence.

Structural nearest neighbors (via Foldseek easy-search vs the PDB). Reported per hit: target PDB id, E-value, and alignment TM-score. A TM-score above ~0.5 is the conventional threshold for 'same fold'.

— Confidence and disorder —

pLDDT (predicted Local Distance Difference Test) is AlphaFold's per-residue confidence score, ranging from 0 to 100. Values above 90 indicate high confidence (typically well-packed cores); 70–90 is confident; 50–70 low confidence; below 50 usually means the region is disordered or the prediction is unreliable there. AlphaFold stores pLDDT in the mmCIF B-factor column.

For experimental (PDB) structures, the B-factor (temperature factor) quantifies the positional spread of each atom in the crystal — a combination of thermal vibration and static disorder — in units of Å². High B-factors mark flexible loops or poorly resolved regions; low B-factors mark the rigid, well-ordered core.

Predicted Aligned Error (PAE) is an AlphaFold confidence matrix: entry (i, j) is the expected error in the position of residue j, in ångströms, when the prediction is superimposed on the true structure at residue i. Low PAE within a block of residues means that block is internally rigid and well-predicted; high PAE between two blocks means their relative placement is uncertain even if each block individually is confident.